Protein AF-A0A920DQ15-F1 (afdb_monomer)

Radius of gyration: 16.79 Å; Cα contacts (8 Å, |Δi|>4): 72; chains: 1; bounding box: 41×23×42 Å

Secondary structure (DSSP, 8-state):
-TT-TT--HHHHHHHHHHHTT-STTPPPTT----HHHHHHHH-TT-HHHHHH-GGGTTS-TTTTTS-SSGGGGTPPPPSS-HHHHHHHHHHHHHHHT-

Solvent-accessible surface area (backbone atoms only — not comparable to full-atom values): 6048 Å² total; per-residue (Å²): 105,96,84,48,96,82,58,43,71,68,64,51,52,50,52,53,26,24,76,68,40,72,40,86,92,28,49,59,75,80,70,71,82,55,66,47,64,50,40,49,72,78,35,67,71,37,60,65,53,32,71,77,39,62,59,49,54,85,50,53,62,94,32,61,64,68,52,92,66,28,60,84,47,73,38,76,71,79,92,64,57,72,69,61,53,49,50,51,55,40,52,57,55,53,63,73,72,108

Mean predicted aligned error: 3.38 Å

pLDDT: mean 95.41, std 6.17, range [50.69, 98.56]

Nearest PDB structures (foldseek):
  1dnp-assembly2_B  TM=9.423E-01  e=1.262E-06  Escherichia coli
  6k8k-assembly2_B  TM=8.694E-01  e=2.694E-04  Arabidopsis thaliana
  6k8k-assembly4_G  TM=8.451E-01  e=2.105E-04  Arabidopsis thaliana
  6k8i-assembly1_B  TM=8.406E-01  e=2.694E-04  Arabidopsis thaliana
  6k8k-assembly3_D  TM=8.111E-01  e=1.861E-04  Arabidopsis thaliana

Foldseek 3Di:
DVPDPPDDPVVVVQVVCLDCVNDDVHDHQLPDDDQLVVCCVPVVQCPVVCVVVVLCVVPHSVQSSPNPCSVVSVGDHDPDDRVVVSVVSVVVVVVVVD

Sequence (98 aa):
MEHLVDGDLASNNGGWQWSASTGTDAAPYFRIMNPETQSMRFDPEGKYIKKWIPELKDCPISQIHMPENPEQYGYPKAMVDLKESRKKAIDVFSEIKG

Structure (mmCIF, N/CA/C/O backbone):
data_AF-A0A920DQ15-F1
#
_entry.id   AF-A0A920DQ15-F1
#
loop_
_atom_site.group_PDB
_atom_site.id
_atom_site.type_symbol
_atom_site.label_atom_id
_atom_site.label_alt_id
_atom_site.label_comp_id
_atom_site.label_asym_id
_atom_site.label_entity_id
_atom_site.label_seq_id
_atom_site.pdbx_PDB_ins_code
_atom_site.Cartn_x
_atom_site.Cartn_y
_atom_site.Cartn_z
_atom_site.occupancy
_atom_site.B_iso_or_equiv
_atom_site.auth_seq_id
_atom_site.auth_comp_id
_atom_site.auth_asym_id
_atom_site.auth_atom_id
_atom_site.pdbx_PDB_model_num
ATOM 1 N N . MET A 1 1 ? -6.611 -8.369 -15.403 1.00 73.75 1 MET A N 1
ATOM 2 C CA . MET A 1 1 ? -7.709 -8.151 -16.371 1.00 73.75 1 MET A CA 1
ATOM 3 C C . MET A 1 1 ? -8.982 -8.883 -15.960 1.00 73.75 1 MET A C 1
ATOM 5 O O . MET A 1 1 ? -10.037 -8.290 -16.066 1.00 73.75 1 MET A O 1
ATOM 9 N N . GLU A 1 2 ? -8.909 -10.107 -15.430 1.00 91.06 2 GLU A N 1
ATOM 10 C CA . GLU A 1 2 ? -10.073 -10.980 -15.156 1.00 91.06 2 GLU A CA 1
ATOM 11 C C . GLU A 1 2 ? -11.147 -10.435 -14.195 1.00 91.06 2 GLU A C 1
ATOM 13 O O . GLU A 1 2 ? -12.289 -10.879 -14.244 1.00 91.06 2 GLU A O 1
ATOM 18 N N . HIS A 1 3 ? -10.801 -9.487 -13.321 1.00 94.50 3 HIS A N 1
ATOM 19 C CA . HIS A 1 3 ? -11.719 -8.954 -12.304 1.00 94.50 3 HIS A CA 1
ATOM 20 C C . HIS A 1 3 ? -12.166 -7.509 -12.559 1.00 94.50 3 HIS A C 1
ATOM 22 O O . HIS A 1 3 ? -12.999 -6.990 -11.820 1.00 94.50 3 HIS A O 1
ATOM 28 N N . LEU A 1 4 ? -11.601 -6.842 -13.569 1.00 96.81 4 LEU A N 1
ATOM 29 C CA . LEU A 1 4 ? -11.896 -5.441 -13.858 1.00 96.81 4 LEU A CA 1
ATOM 30 C C . LEU A 1 4 ? -13.068 -5.365 -14.834 1.00 96.81 4 LEU A C 1
ATOM 32 O O . LEU A 1 4 ? -12.948 -5.793 -15.980 1.00 96.81 4 LEU A O 1
ATOM 36 N N . VAL A 1 5 ? -14.196 -4.808 -14.385 1.00 96.81 5 VAL A N 1
ATOM 37 C CA . VAL A 1 5 ? -15.372 -4.577 -15.245 1.00 96.81 5 VAL A CA 1
ATOM 38 C C . VAL A 1 5 ? -15.067 -3.605 -16.394 1.00 96.81 5 VAL A C 1
ATOM 40 O O . VAL A 1 5 ? -15.681 -3.686 -17.451 1.00 96.81 5 VAL A O 1
ATOM 43 N N . ASP A 1 6 ? -14.089 -2.721 -16.196 1.00 96.81 6 ASP A N 1
ATOM 44 C CA . ASP A 1 6 ? -13.550 -1.750 -17.152 1.00 96.81 6 ASP A CA 1
ATOM 45 C C . ASP A 1 6 ? -12.214 -2.204 -17.76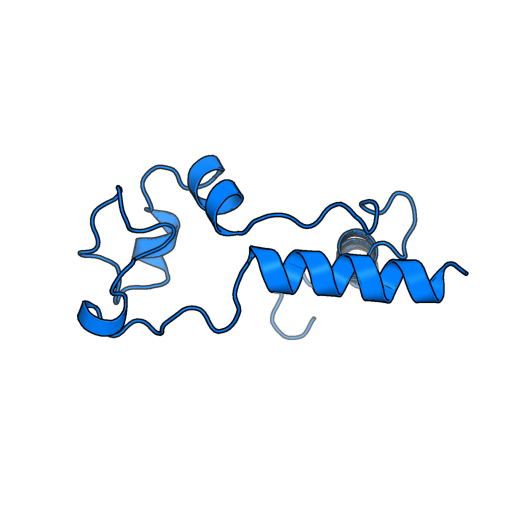9 1.00 96.81 6 ASP A C 1
ATOM 47 O O . ASP A 1 6 ? -11.445 -1.391 -18.281 1.00 96.81 6 ASP A O 1
ATOM 51 N N . GLY A 1 7 ? -11.920 -3.507 -17.709 1.00 95.25 7 GLY A N 1
ATOM 52 C CA . GLY A 1 7 ? -10.668 -4.072 -18.189 1.00 95.25 7 GLY A CA 1
ATOM 53 C C . GLY A 1 7 ? -10.414 -3.769 -19.667 1.00 95.25 7 GLY A C 1
ATOM 54 O O . GLY A 1 7 ? -11.033 -4.358 -20.549 1.00 95.25 7 GLY A O 1
ATOM 55 N N . ASP A 1 8 ? -9.428 -2.915 -19.923 1.00 97.44 8 ASP A N 1
ATOM 56 C CA . ASP A 1 8 ? -8.909 -2.583 -21.249 1.00 97.44 8 ASP A CA 1
ATOM 57 C C . ASP A 1 8 ? -7.399 -2.851 -21.310 1.00 97.44 8 ASP A C 1
ATOM 59 O O . ASP A 1 8 ? -6.660 -2.531 -20.375 1.00 97.44 8 ASP A O 1
ATOM 63 N N . LEU A 1 9 ? -6.924 -3.425 -22.420 1.00 96.75 9 LEU A N 1
ATOM 64 C CA . LEU A 1 9 ? -5.520 -3.805 -22.566 1.00 96.75 9 LEU A CA 1
ATOM 65 C C . LEU A 1 9 ? -4.598 -2.586 -22.512 1.00 96.75 9 LEU A C 1
ATOM 67 O O . LEU A 1 9 ? -3.594 -2.639 -21.804 1.00 96.75 9 LEU A O 1
ATOM 71 N N . ALA A 1 10 ? -4.917 -1.514 -23.241 1.00 96.75 10 ALA A N 1
ATOM 72 C CA . ALA A 1 10 ? -4.042 -0.349 -23.335 1.00 96.75 10 ALA A CA 1
ATOM 73 C C . ALA A 1 10 ? -3.931 0.362 -21.979 1.00 96.75 10 ALA A C 1
ATOM 75 O O . ALA A 1 10 ? -2.828 0.594 -21.481 1.00 96.75 10 ALA A O 1
ATOM 76 N N . SER A 1 11 ? -5.073 0.622 -21.346 1.00 96.94 11 SER A N 1
ATOM 77 C CA . SER A 1 11 ? -5.168 1.318 -20.062 1.00 96.94 11 SER A CA 1
ATOM 78 C C . SER A 1 11 ? -4.551 0.495 -18.931 1.00 96.94 11 SER A C 1
ATOM 80 O O . SER A 1 11 ? -3.742 1.011 -18.157 1.00 96.94 11 SER A O 1
ATOM 82 N N . ASN A 1 12 ? -4.851 -0.808 -18.863 1.00 97.25 12 ASN A N 1
ATOM 83 C CA . ASN A 1 12 ? -4.281 -1.682 -17.842 1.00 97.25 12 ASN A CA 1
ATOM 84 C C . ASN A 1 12 ? -2.770 -1.864 -18.058 1.00 97.25 12 ASN A C 1
ATOM 86 O O . ASN A 1 12 ? -2.002 -1.697 -17.115 1.00 97.25 12 ASN A O 1
ATOM 90 N N . ASN A 1 13 ? -2.312 -2.161 -19.281 1.00 97.56 13 ASN A N 1
ATOM 91 C CA . ASN A 1 13 ? -0.881 -2.321 -19.557 1.00 97.56 13 ASN A CA 1
ATOM 92 C C . ASN A 1 13 ? -0.095 -1.038 -19.249 1.00 97.56 13 ASN A C 1
ATOM 94 O O . ASN A 1 13 ? 0.926 -1.113 -18.566 1.00 97.56 13 ASN A O 1
ATOM 98 N N . GLY A 1 14 ? -0.604 0.124 -19.665 1.00 97.31 14 GLY A N 1
ATOM 99 C CA . GLY A 1 14 ? -0.011 1.420 -19.342 1.00 97.31 14 GLY A CA 1
ATOM 100 C C . GLY A 1 14 ? 0.074 1.666 -17.833 1.00 97.31 14 GLY A C 1
ATOM 101 O O . GLY A 1 14 ? 1.139 2.017 -17.334 1.00 97.31 14 GLY A O 1
ATOM 102 N N . GLY A 1 15 ? -1.002 1.403 -17.083 1.00 97.12 15 GLY A N 1
ATOM 103 C CA . GLY A 1 15 ? -1.018 1.550 -15.622 1.00 97.12 15 GLY A CA 1
ATOM 104 C C . GLY A 1 15 ? -0.023 0.633 -14.899 1.00 97.12 15 GLY A C 1
ATOM 105 O O . GLY A 1 15 ? 0.673 1.070 -13.974 1.00 97.12 15 GLY A O 1
ATOM 106 N N . TRP A 1 16 ? 0.105 -0.618 -15.353 1.00 97.75 16 TRP A N 1
ATOM 107 C CA . TRP A 1 16 ? 1.106 -1.556 -14.835 1.00 97.75 16 TRP A CA 1
ATOM 108 C C . TRP A 1 16 ? 2.533 -1.082 -15.126 1.00 97.75 16 TRP A C 1
ATOM 110 O O . TRP A 1 16 ? 3.357 -1.047 -14.212 1.00 97.75 16 TRP A O 1
ATOM 120 N N . GLN A 1 17 ? 2.824 -0.662 -16.360 1.00 97.94 17 GLN A N 1
ATOM 121 C CA . GLN A 1 17 ? 4.152 -0.158 -16.725 1.00 97.94 17 GLN A CA 1
ATOM 122 C C . GLN A 1 17 ? 4.505 1.156 -16.014 1.00 97.94 17 GLN A C 1
ATOM 124 O O . GLN A 1 17 ? 5.660 1.361 -15.632 1.00 97.94 17 GLN A O 1
ATOM 129 N N . TRP A 1 18 ? 3.521 2.036 -15.801 1.00 97.62 18 TRP A N 1
ATOM 130 C CA . TRP A 1 18 ? 3.703 3.281 -15.059 1.00 97.62 18 TRP A CA 1
ATOM 131 C C . TRP A 1 18 ? 4.090 3.014 -13.602 1.00 97.62 18 TRP A C 1
ATOM 133 O O . TRP A 1 18 ? 5.029 3.628 -13.092 1.00 97.62 18 TRP A O 1
ATOM 143 N N . SER A 1 19 ? 3.405 2.064 -12.956 1.00 96.88 19 SER A N 1
ATOM 144 C CA . SER A 1 19 ? 3.658 1.680 -11.560 1.00 96.88 19 SER A CA 1
ATOM 145 C C . SER A 1 19 ? 4.987 0.938 -11.387 1.00 96.88 19 SER A C 1
ATOM 147 O O . SER A 1 19 ? 5.638 1.085 -10.357 1.00 96.88 19 SER A O 1
ATOM 149 N N . ALA A 1 20 ? 5.397 0.159 -12.393 1.00 95.88 20 ALA A N 1
ATOM 150 C CA . ALA A 1 20 ? 6.640 -0.615 -12.398 1.00 95.88 20 ALA A CA 1
ATOM 151 C C . ALA A 1 20 ? 7.869 0.168 -12.896 1.00 95.88 20 ALA A C 1
ATOM 153 O O . ALA A 1 20 ? 8.960 -0.396 -12.960 1.00 95.88 20 ALA A O 1
ATOM 154 N N . SER A 1 21 ? 7.711 1.446 -13.257 1.00 95.88 21 SER A N 1
ATOM 155 C CA . SER A 1 21 ? 8.799 2.301 -13.757 1.00 95.88 21 SER A CA 1
ATOM 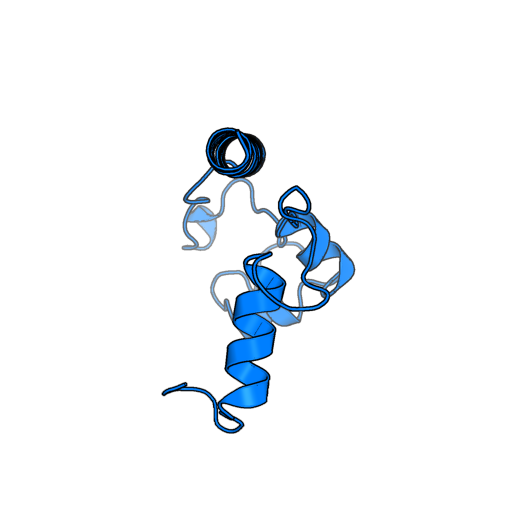156 C C . SER A 1 21 ? 9.418 1.865 -15.093 1.00 95.88 21 SER A C 1
ATOM 158 O O . SER A 1 21 ? 10.572 2.198 -15.364 1.00 95.88 21 SER A O 1
ATOM 160 N N . THR A 1 22 ? 8.678 1.137 -15.934 1.00 95.12 22 THR A N 1
ATOM 161 C CA . THR A 1 22 ? 9.186 0.566 -17.199 1.00 95.12 22 THR A CA 1
ATOM 162 C C . THR A 1 22 ? 8.574 1.169 -18.462 1.00 95.12 22 THR A C 1
ATOM 164 O O . THR A 1 22 ? 9.114 0.962 -19.546 1.00 95.12 22 THR A O 1
ATOM 167 N N . GLY A 1 23 ? 7.469 1.906 -18.339 1.00 93.56 23 GLY A N 1
ATOM 168 C CA . GLY A 1 23 ? 6.737 2.455 -19.484 1.00 93.56 23 GLY A CA 1
ATOM 169 C C . GLY A 1 23 ? 7.104 3.879 -19.875 1.00 93.56 23 GLY A C 1
ATOM 170 O O . GLY A 1 23 ? 7.944 4.538 -19.261 1.00 93.56 23 GLY A O 1
ATOM 171 N N . THR A 1 24 ? 6.407 4.374 -20.895 1.00 94.81 24 THR A N 1
ATOM 172 C CA . THR A 1 24 ? 6.452 5.780 -21.310 1.00 94.81 24 THR A CA 1
ATOM 173 C C . THR A 1 24 ? 5.930 6.678 -20.187 1.00 94.81 24 THR A C 1
ATOM 175 O O . THR A 1 24 ? 4.856 6.422 -19.648 1.00 94.81 24 THR A O 1
ATOM 178 N N . ASP A 1 25 ? 6.702 7.704 -19.816 1.00 94.56 25 ASP A N 1
ATOM 179 C CA . ASP A 1 25 ? 6.389 8.650 -18.730 1.00 94.56 25 ASP A CA 1
ATOM 180 C C . ASP A 1 25 ? 6.021 7.986 -17.389 1.00 94.56 25 ASP A C 1
ATOM 182 O O . ASP A 1 25 ? 5.222 8.494 -16.595 1.00 94.56 25 ASP A O 1
ATOM 186 N N . ALA A 1 26 ? 6.621 6.823 -17.122 1.00 95.38 26 ALA A N 1
ATOM 187 C CA . ALA A 1 26 ? 6.401 6.077 -15.895 1.00 95.38 26 ALA A CA 1
ATOM 188 C C . ALA A 1 26 ? 6.925 6.816 -14.653 1.00 95.38 26 ALA A C 1
ATOM 190 O O . ALA A 1 26 ? 7.845 7.640 -14.714 1.00 95.38 26 ALA A O 1
ATOM 191 N N . ALA A 1 27 ? 6.370 6.481 -13.484 1.00 94.75 27 ALA A N 1
ATOM 192 C CA . ALA A 1 27 ? 6.927 6.945 -12.221 1.00 94.75 27 ALA A CA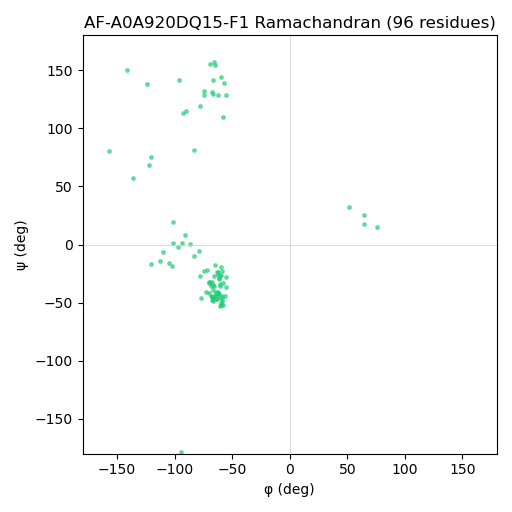 1
ATOM 193 C C . ALA A 1 27 ? 8.402 6.507 -12.112 1.00 94.75 27 ALA A C 1
ATOM 195 O O . ALA A 1 27 ? 8.723 5.373 -12.464 1.00 94.75 27 ALA A O 1
ATOM 196 N N . PRO A 1 28 ? 9.322 7.356 -11.620 1.00 94.69 28 PRO A N 1
ATOM 197 C CA . PRO A 1 28 ? 10.721 6.961 -11.491 1.00 94.69 28 PRO A CA 1
ATOM 198 C C . PRO A 1 28 ? 10.879 5.857 -10.434 1.00 94.69 28 PRO A C 1
ATOM 200 O O . PRO A 1 28 ? 10.255 5.937 -9.382 1.00 94.69 28 PRO A O 1
ATOM 203 N N . TYR A 1 29 ? 11.759 4.878 -10.668 1.00 93.44 29 TYR A N 1
ATOM 204 C CA . TYR A 1 29 ? 11.908 3.672 -9.825 1.00 93.44 29 TYR A CA 1
ATOM 205 C C . TYR A 1 29 ? 12.185 3.937 -8.335 1.00 93.44 29 TYR A C 1
ATOM 207 O O . TYR A 1 29 ? 11.815 3.150 -7.471 1.00 93.44 29 TYR A O 1
ATOM 215 N N . PHE A 1 30 ? 12.815 5.067 -8.005 1.00 93.56 30 PHE A N 1
ATOM 216 C CA . PHE A 1 30 ? 13.075 5.461 -6.617 1.00 93.56 30 PHE A CA 1
ATOM 217 C C . PHE A 1 30 ? 11.845 6.067 -5.912 1.00 93.56 30 PHE A C 1
ATOM 219 O O . PHE A 1 30 ? 11.888 6.351 -4.708 1.00 93.56 30 PHE A O 1
ATOM 226 N N . ARG A 1 31 ? 10.738 6.285 -6.636 1.00 95.75 31 ARG A N 1
ATOM 227 C CA . ARG A 1 31 ? 9.452 6.734 -6.093 1.00 95.75 31 ARG A CA 1
ATOM 228 C C . ARG A 1 31 ? 8.671 5.534 -5.563 1.00 95.75 31 ARG A C 1
ATOM 230 O O . ARG A 1 31 ? 7.752 5.034 -6.197 1.00 95.75 31 ARG A O 1
ATOM 237 N N . ILE A 1 32 ? 9.013 5.131 -4.346 1.00 96.44 32 ILE A N 1
ATOM 238 C CA . ILE A 1 32 ? 8.248 4.146 -3.579 1.00 96.44 32 ILE A CA 1
ATOM 239 C C . ILE A 1 32 ? 7.242 4.888 -2.700 1.00 96.44 32 ILE A C 1
ATOM 241 O O . ILE A 1 32 ? 7.632 5.619 -1.785 1.00 96.44 32 ILE A O 1
ATOM 245 N N . MET A 1 33 ? 5.953 4.726 -2.994 1.00 96.00 33 MET A N 1
ATOM 246 C CA . MET A 1 33 ? 4.880 5.327 -2.202 1.00 96.00 33 MET A CA 1
ATOM 247 C C . MET A 1 33 ? 4.721 4.572 -0.880 1.00 96.00 33 MET A C 1
ATOM 249 O O . MET A 1 33 ? 4.580 3.352 -0.879 1.00 96.00 33 MET A O 1
ATOM 253 N N . ASN A 1 34 ? 4.722 5.291 0.244 1.00 97.06 34 ASN A N 1
ATOM 254 C CA . ASN A 1 34 ? 4.418 4.696 1.543 1.00 97.06 34 ASN A CA 1
ATOM 255 C C . ASN A 1 34 ? 2.883 4.527 1.670 1.00 97.06 34 ASN A C 1
ATOM 257 O O . ASN A 1 34 ? 2.176 5.538 1.630 1.00 97.06 34 ASN A O 1
ATOM 261 N N . PRO A 1 35 ? 2.354 3.297 1.827 1.00 97.25 35 PRO A N 1
ATOM 262 C CA . PRO A 1 35 ? 0.912 3.056 1.906 1.00 97.25 35 PRO A CA 1
ATOM 263 C C . PRO A 1 35 ? 0.242 3.777 3.084 1.00 97.25 35 PRO A C 1
ATOM 265 O O . PRO A 1 35 ? -0.872 4.276 2.932 1.00 97.25 35 PRO A O 1
ATOM 268 N N . GLU A 1 36 ? 0.931 3.920 4.218 1.00 97.31 36 GLU A N 1
ATOM 269 C CA . GLU A 1 36 ? 0.438 4.647 5.390 1.00 97.31 36 GLU A CA 1
ATOM 270 C C . GLU A 1 36 ? 0.170 6.115 5.038 1.00 97.31 36 GLU A C 1
ATOM 272 O O . GLU A 1 36 ? -0.948 6.608 5.195 1.00 97.31 36 GLU A O 1
ATOM 277 N N . THR A 1 37 ? 1.160 6.807 4.463 1.00 97.75 37 THR A N 1
ATOM 278 C CA . THR A 1 37 ? 1.022 8.232 4.126 1.00 97.75 37 THR A CA 1
ATOM 279 C C . THR A 1 37 ? 0.038 8.476 2.987 1.00 97.75 37 THR A C 1
ATOM 281 O O . THR A 1 37 ? -0.653 9.494 2.993 1.00 97.75 37 THR A O 1
ATOM 284 N N . GLN A 1 38 ? -0.073 7.552 2.024 1.00 98.31 38 GLN A N 1
ATOM 285 C CA . GLN A 1 38 ? -1.116 7.627 0.997 1.00 98.31 38 GLN A CA 1
ATOM 286 C C . GLN A 1 38 ? -2.508 7.463 1.614 1.00 98.31 38 GLN A C 1
ATOM 288 O O . GLN A 1 38 ? -3.403 8.244 1.297 1.00 98.31 38 GLN A O 1
ATOM 293 N N . SER A 1 39 ? -2.687 6.498 2.519 1.00 98.06 39 SER A N 1
ATOM 294 C CA . SER A 1 39 ? -3.983 6.267 3.157 1.00 98.06 39 SER A CA 1
ATOM 295 C C . SER A 1 39 ? -4.421 7.458 4.016 1.00 98.06 39 SER A C 1
ATOM 297 O O . SER A 1 39 ? -5.553 7.904 3.871 1.00 98.06 39 SER A O 1
ATOM 299 N N . MET A 1 40 ? -3.520 8.068 4.798 1.00 98.19 40 MET A N 1
ATOM 300 C CA . MET A 1 40 ? -3.821 9.295 5.555 1.00 98.19 40 MET A CA 1
ATOM 301 C C . MET A 1 40 ? -4.212 10.463 4.644 1.00 98.19 40 MET A C 1
ATOM 303 O O . MET A 1 40 ? -5.060 11.280 4.993 1.00 98.19 40 MET A O 1
ATOM 307 N N . ARG A 1 41 ? -3.590 10.561 3.463 1.00 98.38 41 ARG A N 1
ATOM 308 C CA . ARG A 1 41 ? -3.867 11.636 2.506 1.00 98.38 41 ARG A CA 1
ATOM 309 C C . ARG A 1 41 ? -5.223 11.477 1.817 1.00 98.38 41 ARG A C 1
ATOM 311 O O . ARG A 1 41 ? -5.885 12.482 1.574 1.00 98.38 41 ARG A O 1
ATOM 318 N N . PHE A 1 42 ? -5.591 10.255 1.437 1.00 98.50 42 PHE A N 1
ATOM 319 C CA . PHE A 1 42 ? -6.751 9.998 0.573 1.00 98.50 42 PHE A CA 1
ATOM 320 C C . PHE A 1 42 ? -7.971 9.426 1.304 1.00 98.50 42 PHE A C 1
ATOM 322 O O . PHE A 1 42 ? -9.071 9.486 0.763 1.00 98.50 42 PHE A O 1
ATOM 329 N N . ASP A 1 43 ? -7.801 8.925 2.525 1.00 98.50 43 ASP A N 1
ATOM 330 C CA . ASP A 1 43 ? -8.877 8.455 3.402 1.00 98.50 43 ASP A CA 1
ATOM 331 C C . ASP A 1 43 ? -8.667 8.953 4.848 1.00 98.50 43 ASP A C 1
ATOM 333 O O . ASP A 1 43 ? -8.599 8.143 5.763 1.00 98.50 43 ASP A O 1
ATOM 337 N N . PRO A 1 44 ? -8.561 10.272 5.104 1.00 98.06 44 PRO A N 1
ATOM 338 C CA . PRO A 1 44 ? -8.147 10.816 6.410 1.00 98.06 44 PRO A CA 1
ATOM 339 C C . PRO A 1 44 ? -9.044 10.422 7.597 1.00 98.06 44 PRO A C 1
ATOM 341 O O . PRO A 1 44 ? -8.635 10.533 8.748 1.00 98.06 44 PRO A O 1
ATOM 344 N N . GLU A 1 45 ? -10.281 9.995 7.335 1.00 97.81 45 GLU A N 1
ATOM 345 C CA . GLU A 1 45 ? -11.228 9.529 8.356 1.00 97.81 45 GLU A CA 1
ATOM 346 C C . GLU A 1 45 ? -11.322 7.992 8.430 1.00 97.81 45 GLU A C 1
ATOM 348 O O . GLU A 1 45 ? -12.126 7.455 9.196 1.00 97.81 45 GLU A O 1
ATOM 353 N N . GLY A 1 46 ? -10.550 7.269 7.614 1.00 98.06 46 GLY A N 1
ATOM 354 C CA . GLY A 1 46 ? -10.575 5.809 7.526 1.00 98.06 46 GLY A CA 1
ATOM 355 C C . GLY A 1 46 ? -11.903 5.235 7.017 1.00 98.06 46 GLY A C 1
ATOM 356 O O . GLY A 1 46 ? -12.201 4.065 7.254 1.00 98.06 46 GLY A O 1
ATOM 357 N N . LYS A 1 47 ? -12.753 6.043 6.370 1.00 98.31 47 LYS A N 1
ATOM 358 C CA . LYS A 1 47 ? -14.102 5.638 5.940 1.00 98.31 47 LYS A CA 1
ATOM 359 C C . LYS A 1 47 ? -14.037 4.533 4.896 1.00 98.31 47 LYS A C 1
ATOM 361 O O . LYS A 1 47 ? -14.841 3.600 4.943 1.00 98.31 47 LYS A O 1
ATOM 366 N N . TYR A 1 48 ? -13.098 4.637 3.959 1.00 98.50 48 TYR A N 1
ATOM 367 C CA . TYR A 1 48 ? -12.898 3.617 2.938 1.00 98.50 48 TYR A CA 1
ATOM 368 C C . TYR A 1 48 ? -12.356 2.328 3.560 1.00 98.50 48 TYR A C 1
ATOM 370 O O . TYR A 1 48 ? -12.889 1.253 3.281 1.00 98.50 48 TYR A O 1
ATOM 378 N N . ILE A 1 49 ? -11.373 2.437 4.460 1.00 98.44 49 ILE A N 1
ATOM 379 C CA . ILE A 1 49 ? -10.817 1.284 5.184 1.00 98.44 49 ILE A CA 1
ATOM 380 C C . ILE A 1 49 ? -11.916 0.555 5.966 1.00 98.44 49 ILE A C 1
ATOM 382 O O . ILE A 1 49 ? -12.110 -0.637 5.755 1.00 98.44 49 ILE A O 1
ATOM 386 N N . LYS A 1 50 ? -12.711 1.253 6.789 1.00 98.12 50 LYS A N 1
ATOM 387 C CA . LYS A 1 50 ? -13.789 0.630 7.588 1.00 98.12 50 LYS A CA 1
ATOM 388 C C . LYS A 1 50 ? -14.870 -0.036 6.743 1.00 98.12 50 LYS A C 1
ATOM 390 O O . LYS A 1 50 ? -15.501 -0.989 7.193 1.00 98.12 50 LYS A O 1
ATOM 395 N N . LYS A 1 51 ? -15.113 0.478 5.535 1.00 98.38 51 LYS A N 1
ATOM 396 C CA . LYS A 1 51 ? -16.093 -0.092 4.608 1.00 98.38 51 LYS A CA 1
ATOM 397 C C . LYS A 1 51 ? -15.638 -1.442 4.053 1.00 98.38 51 LYS A C 1
ATOM 399 O O . LYS A 1 51 ? -16.470 -2.332 3.904 1.00 98.38 51 LYS A O 1
ATOM 404 N N . TRP A 1 52 ? -14.358 -1.572 3.709 1.00 98.56 52 TRP A N 1
ATOM 405 C CA . TRP A 1 52 ? -13.829 -2.745 3.001 1.00 98.56 52 TRP A CA 1
ATOM 406 C C . TRP A 1 52 ? -13.079 -3.734 3.895 1.00 98.56 52 TRP A C 1
ATOM 408 O O . TRP A 1 52 ? -12.936 -4.890 3.513 1.00 98.56 52 TRP A O 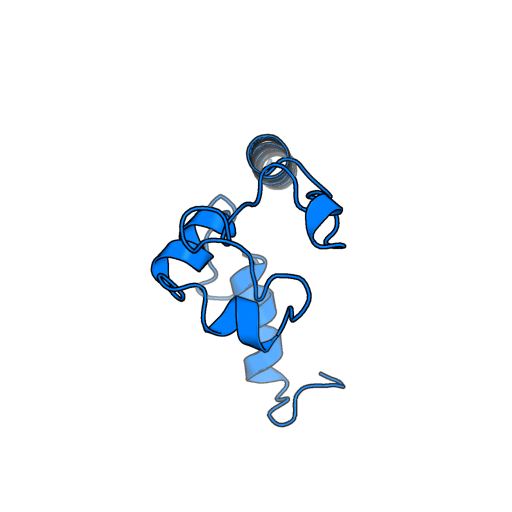1
ATOM 418 N N . ILE A 1 53 ? -12.649 -3.295 5.076 1.00 97.88 53 ILE A N 1
ATOM 419 C CA . ILE A 1 53 ? -11.971 -4.091 6.100 1.00 97.88 53 ILE A CA 1
ATOM 420 C C . ILE A 1 53 ? -12.836 -4.024 7.372 1.00 97.88 53 ILE A C 1
ATOM 422 O O . ILE A 1 53 ? -12.554 -3.234 8.282 1.00 97.88 53 ILE A O 1
ATOM 426 N N . PRO A 1 54 ? -13.966 -4.758 7.415 1.00 97.25 54 PRO A N 1
ATOM 427 C CA . PRO A 1 54 ? -14.958 -4.639 8.484 1.00 97.25 54 PRO A CA 1
ATOM 428 C C . PRO A 1 54 ? -14.411 -5.001 9.871 1.00 97.25 54 PRO A C 1
ATOM 430 O O . PRO A 1 54 ? -14.938 -4.517 10.874 1.00 97.25 54 PRO A O 1
ATOM 433 N N . GLU A 1 55 ? -13.351 -5.802 9.951 1.00 97.56 55 GLU A N 1
ATOM 434 C CA . GLU A 1 55 ? -12.638 -6.104 11.190 1.00 97.56 55 GLU A CA 1
ATOM 435 C C . GLU A 1 55 ? -12.033 -4.844 11.842 1.00 97.56 55 GLU A C 1
ATOM 437 O O . GLU A 1 55 ? -12.008 -4.734 13.065 1.00 97.56 55 GLU A O 1
ATOM 442 N N . LEU A 1 56 ? -11.672 -3.821 11.056 1.00 97.75 56 LEU A N 1
ATOM 443 C CA . LEU A 1 56 ? -11.136 -2.543 11.546 1.00 97.75 56 LEU A CA 1
ATOM 444 C C . LEU A 1 56 ? -12.210 -1.468 11.800 1.00 97.75 56 LEU A C 1
ATOM 446 O O . LEU A 1 56 ? -11.869 -0.316 12.080 1.00 97.75 56 LEU A O 1
ATOM 450 N N . LYS A 1 57 ? -13.510 -1.794 11.736 1.00 97.38 57 LYS A N 1
ATOM 451 C CA . LYS A 1 57 ? -14.599 -0.803 11.897 1.00 97.38 57 LYS A CA 1
ATOM 452 C C . LYS A 1 57 ? -14.517 -0.015 13.217 1.00 97.38 57 LYS A C 1
ATOM 454 O O . LYS A 1 57 ? -14.779 1.191 13.236 1.00 97.38 57 LYS A O 1
ATOM 459 N N . ASP A 1 58 ? -14.099 -0.683 14.292 1.00 96.12 58 ASP A N 1
ATOM 460 C CA . ASP A 1 58 ? -14.005 -0.127 15.646 1.00 96.12 58 ASP A CA 1
ATOM 461 C C . ASP A 1 58 ? -12.599 0.424 15.950 1.00 96.12 58 ASP A C 1
ATOM 463 O O . ASP A 1 58 ? -12.349 0.945 17.037 1.00 96.12 58 ASP A O 1
ATOM 467 N N . CYS A 1 59 ? -11.676 0.364 14.981 1.00 97.38 59 CYS A N 1
ATOM 468 C CA . CYS A 1 59 ? -10.354 0.961 15.110 1.00 97.38 59 CYS A CA 1
ATOM 469 C C . CYS A 1 59 ? -10.466 2.504 15.158 1.00 97.38 59 CYS A C 1
ATOM 471 O O . CYS A 1 59 ? -11.174 3.103 14.326 1.00 97.38 59 CYS A O 1
ATOM 473 N N . PRO A 1 60 ? -9.805 3.178 16.123 1.00 97.25 60 PRO A N 1
ATOM 474 C CA . PRO A 1 60 ? -9.743 4.635 16.173 1.00 97.25 60 PRO A CA 1
ATOM 475 C C . PRO A 1 60 ? -9.096 5.224 14.916 1.00 97.25 60 PRO A C 1
ATOM 477 O O . PRO A 1 60 ? -8.125 4.682 14.392 1.00 97.25 60 PRO A O 1
ATOM 480 N N . ILE A 1 61 ? -9.582 6.384 14.466 1.00 96.75 61 ILE A N 1
ATOM 481 C CA . ILE A 1 61 ? -9.051 7.076 13.273 1.00 96.75 61 ILE A CA 1
ATOM 482 C C . ILE A 1 61 ? -7.551 7.382 13.419 1.00 96.75 61 ILE A C 1
ATOM 484 O O . ILE A 1 61 ? -6.805 7.305 12.453 1.00 96.75 61 ILE A O 1
ATOM 488 N N . SER A 1 62 ? -7.080 7.658 14.637 1.00 96.00 62 SER A N 1
ATOM 489 C CA . SER A 1 62 ? -5.660 7.905 14.912 1.00 96.00 62 SER A CA 1
ATOM 490 C C . SER A 1 62 ? -4.748 6.699 14.664 1.00 96.00 62 SER A C 1
ATOM 492 O O . SER A 1 62 ? -3.540 6.882 14.574 1.00 96.00 62 SER A O 1
ATOM 494 N N . GLN A 1 63 ? -5.300 5.485 14.577 1.00 96.69 63 GLN A N 1
ATOM 495 C CA . GLN A 1 63 ? -4.542 4.237 14.438 1.00 96.69 63 GLN A CA 1
ATOM 496 C C . GLN A 1 63 ? -4.887 3.458 13.165 1.00 96.69 63 GLN A C 1
ATOM 498 O O . GLN A 1 63 ? -4.115 2.598 12.758 1.00 96.69 63 GLN A O 1
ATOM 503 N N . ILE A 1 64 ? -6.014 3.749 12.510 1.00 97.56 64 ILE A N 1
ATOM 504 C CA . ILE A 1 64 ? -6.548 2.929 11.411 1.00 97.56 64 ILE A CA 1
ATOM 505 C C . ILE A 1 64 ? -5.606 2.775 10.207 1.00 97.56 64 ILE A C 1
ATOM 507 O O . ILE A 1 64 ? -5.675 1.777 9.496 1.00 97.56 64 ILE A O 1
ATOM 511 N N . HIS A 1 65 ? -4.716 3.743 9.990 1.00 97.75 65 HIS A N 1
ATOM 512 C CA . HIS A 1 65 ? -3.771 3.759 8.870 1.00 97.75 65 HIS A CA 1
ATOM 513 C C . HIS A 1 65 ? -2.559 2.839 9.069 1.00 97.75 65 HIS A C 1
ATOM 515 O O . HIS A 1 65 ? -1.987 2.358 8.091 1.00 97.75 65 HIS A O 1
ATOM 521 N N . MET A 1 66 ? -2.184 2.592 10.325 1.00 96.75 66 MET A N 1
ATOM 522 C CA . MET A 1 66 ? -1.115 1.679 10.725 1.00 96.75 66 MET A CA 1
ATOM 523 C C . MET A 1 66 ? -1.361 1.238 12.178 1.00 96.75 66 MET A C 1
ATOM 525 O O . MET A 1 66 ? -0.781 1.805 13.106 1.00 96.75 66 MET A O 1
ATOM 529 N N . PRO A 1 67 ? -2.259 0.264 12.415 1.00 95.44 67 PRO A N 1
ATOM 530 C CA . PRO A 1 67 ? -2.567 -0.160 13.774 1.00 95.44 67 PRO A CA 1
ATOM 531 C C . PRO A 1 67 ? -1.350 -0.841 14.407 1.00 95.44 67 PRO A C 1
ATOM 533 O O . PRO A 1 67 ? -0.800 -1.774 13.828 1.00 95.44 67 PRO A O 1
ATOM 536 N N . GLU A 1 68 ? -0.956 -0.425 15.612 1.00 93.25 68 GLU A N 1
ATOM 537 C CA . GLU A 1 68 ? 0.179 -1.032 16.332 1.00 93.25 68 GLU A CA 1
ATOM 538 C C . GLU A 1 68 ? -0.109 -2.484 16.746 1.00 93.25 68 GLU A C 1
ATOM 540 O O . GLU A 1 68 ? 0.749 -3.357 16.641 1.00 93.25 68 GLU A O 1
ATOM 545 N N . ASN A 1 69 ? -1.349 -2.752 17.170 1.00 95.00 69 ASN A N 1
ATOM 546 C CA . ASN A 1 69 ? -1.817 -4.067 17.611 1.00 95.00 69 ASN A CA 1
ATOM 547 C C . ASN A 1 69 ? -3.020 -4.514 16.765 1.00 95.00 69 ASN A C 1
ATOM 549 O O . ASN A 1 69 ? -4.142 -4.548 17.272 1.00 95.00 69 ASN A O 1
ATOM 553 N N . PRO A 1 70 ? -2.837 -4.825 15.470 1.00 96.19 70 PRO A N 1
ATOM 554 C CA . PRO A 1 70 ? -3.947 -5.141 14.569 1.00 96.19 70 PRO A CA 1
ATOM 555 C C . PRO A 1 70 ? -4.665 -6.444 14.952 1.00 96.19 70 PRO A C 1
ATOM 557 O O . PRO A 1 70 ? -5.870 -6.580 14.743 1.00 96.19 70 PRO A O 1
ATOM 560 N N . GLU A 1 71 ? -3.951 -7.365 15.602 1.00 97.12 71 GLU A N 1
ATOM 561 C CA . GLU A 1 71 ? -4.473 -8.665 16.034 1.00 97.12 71 GLU A CA 1
ATOM 562 C C . GLU A 1 71 ? -5.647 -8.534 17.015 1.00 97.12 71 GLU A C 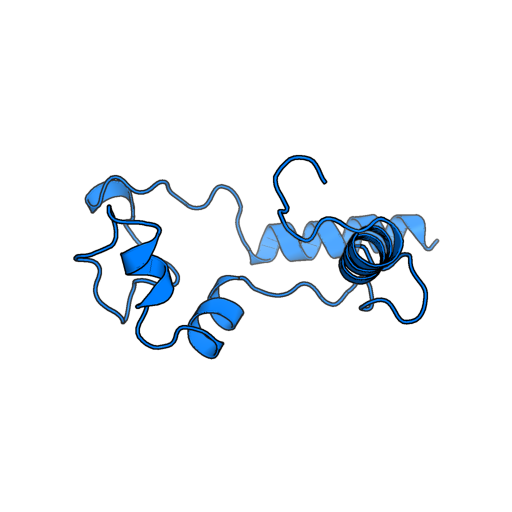1
ATOM 564 O O . GLU A 1 71 ? -6.521 -9.398 17.028 1.00 97.12 71 GLU A O 1
ATOM 569 N N . GLN A 1 72 ? -5.732 -7.433 17.780 1.00 97.12 72 GLN A N 1
ATOM 570 C CA . GLN A 1 72 ? -6.865 -7.172 18.682 1.00 97.12 72 GLN A CA 1
ATOM 571 C C . GLN A 1 72 ? -8.198 -7.021 17.928 1.00 97.12 72 GLN A C 1
ATOM 573 O O . GLN A 1 72 ? -9.263 -7.233 18.499 1.00 97.12 72 GLN A O 1
ATOM 578 N N . TYR A 1 73 ? -8.127 -6.652 16.647 1.00 96.62 73 TYR A N 1
ATOM 579 C CA . TYR A 1 73 ? -9.266 -6.515 15.748 1.00 96.62 73 TYR A CA 1
ATOM 580 C C . TYR A 1 73 ? 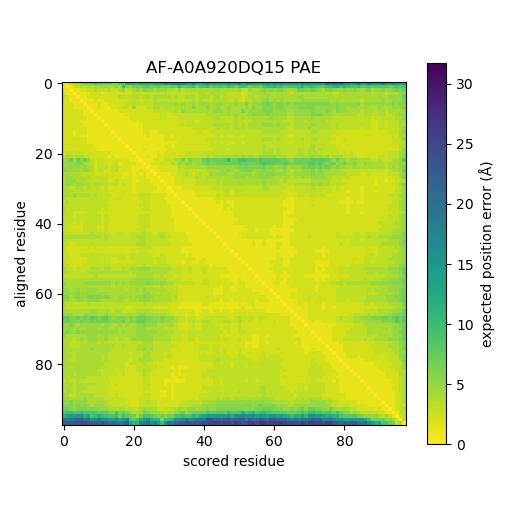-9.476 -7.769 14.887 1.00 96.62 73 TYR A C 1
ATOM 582 O O . TYR A 1 73 ? -10.405 -7.807 14.095 1.00 96.62 73 TYR A O 1
ATOM 590 N N . GLY A 1 74 ? -8.621 -8.792 15.006 1.00 97.06 74 GLY A N 1
ATOM 591 C CA . GLY A 1 74 ? -8.581 -9.913 14.062 1.00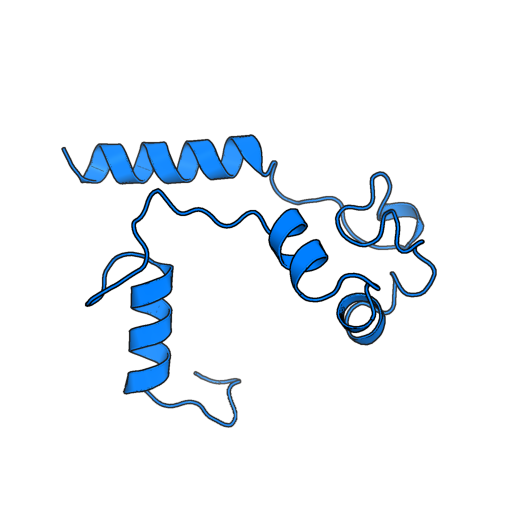 97.06 74 GLY A CA 1
ATOM 592 C C . GLY A 1 74 ? -7.917 -9.568 12.723 1.00 97.06 74 GLY A C 1
ATOM 593 O O . GLY A 1 74 ? -8.060 -10.327 11.768 1.00 97.06 74 GLY A O 1
ATOM 594 N N . TYR A 1 75 ? -7.188 -8.448 12.648 1.00 97.81 75 TYR A N 1
ATOM 595 C CA . TYR A 1 75 ? -6.460 -8.009 11.456 1.00 97.81 75 TYR A CA 1
ATOM 596 C C . TYR A 1 75 ? -4.982 -8.446 11.531 1.00 97.81 75 TYR A C 1
ATOM 598 O O . TYR A 1 75 ? -4.390 -8.423 12.617 1.00 97.81 75 TYR A O 1
ATOM 606 N N . PRO A 1 76 ? -4.347 -8.865 10.420 1.00 97.38 76 PRO A N 1
ATOM 607 C CA . PRO A 1 76 ? -2.961 -9.323 10.443 1.00 97.38 76 PRO A CA 1
ATOM 608 C C . PRO A 1 76 ? -1.959 -8.192 10.712 1.00 97.38 76 PRO A C 1
ATOM 610 O O . PRO A 1 76 ? -2.183 -7.025 10.388 1.00 97.38 76 PRO A O 1
ATOM 613 N N . LYS A 1 77 ? -0.793 -8.566 11.254 1.00 96.56 77 LYS A N 1
ATOM 614 C CA . LYS A 1 77 ? 0.394 -7.699 11.288 1.00 96.56 77 LYS A CA 1
ATOM 615 C C . LYS A 1 77 ? 0.900 -7.413 9.871 1.00 96.56 77 LYS A C 1
ATOM 617 O O . LYS A 1 77 ? 0.714 -8.219 8.959 1.00 96.56 77 LYS A O 1
ATOM 622 N N . ALA A 1 78 ? 1.583 -6.280 9.702 1.00 95.94 78 ALA A N 1
ATOM 623 C CA . ALA A 1 78 ? 2.237 -5.943 8.443 1.00 95.94 78 ALA A CA 1
ATOM 624 C C . ALA A 1 78 ? 3.212 -7.058 8.024 1.00 95.94 78 ALA A C 1
ATOM 626 O O . ALA A 1 78 ? 4.056 -7.487 8.809 1.00 95.94 78 ALA A O 1
ATOM 627 N N . MET A 1 79 ? 3.093 -7.527 6.779 1.00 96.44 79 MET A N 1
ATOM 628 C CA . MET A 1 79 ? 3.918 -8.628 6.260 1.00 96.44 79 MET A CA 1
ATOM 629 C C . MET A 1 79 ? 5.379 -8.227 6.016 1.00 96.44 79 MET A C 1
ATOM 631 O O . MET A 1 79 ? 6.250 -9.088 5.936 1.00 96.44 79 MET A O 1
ATOM 635 N N . VAL A 1 80 ? 5.642 -6.929 5.854 1.00 96.88 80 VAL A N 1
ATOM 636 C CA . VAL A 1 80 ? 6.970 -6.368 5.594 1.00 96.88 80 VAL A CA 1
ATOM 637 C C . VAL A 1 80 ? 7.135 -5.057 6.350 1.00 96.88 80 VAL A C 1
ATOM 639 O O . VAL A 1 80 ? 6.170 -4.311 6.522 1.00 96.88 80 VAL A O 1
ATOM 642 N N . ASP A 1 81 ? 8.368 -4.741 6.737 1.00 97.00 81 ASP A N 1
ATOM 643 C CA . ASP A 1 81 ? 8.715 -3.402 7.205 1.00 97.00 81 ASP A CA 1
ATOM 644 C C . ASP A 1 81 ? 8.783 -2.423 6.020 1.00 97.00 81 ASP A C 1
ATOM 646 O O . ASP A 1 81 ? 9.391 -2.706 4.979 1.00 97.00 81 ASP A O 1
ATOM 650 N N . LEU A 1 82 ? 8.152 -1.253 6.152 1.00 95.75 82 LEU A N 1
ATOM 651 C CA . LEU A 1 82 ? 8.042 -0.280 5.058 1.00 95.75 82 LEU A CA 1
ATOM 652 C C . LEU A 1 82 ? 9.378 0.386 4.708 1.00 95.75 82 LEU A C 1
ATOM 654 O O . LEU A 1 82 ? 9.616 0.735 3.549 1.00 95.75 82 LEU A O 1
ATOM 658 N N . LYS A 1 83 ? 10.263 0.574 5.689 1.00 96.44 83 LYS A N 1
ATOM 659 C CA . LYS A 1 83 ? 11.565 1.213 5.486 1.00 96.44 83 LYS A CA 1
ATOM 660 C C . LYS A 1 83 ? 12.540 0.243 4.823 1.00 96.44 83 LYS A C 1
ATOM 662 O O . LYS A 1 83 ? 13.207 0.618 3.855 1.00 96.44 83 LYS A O 1
ATOM 667 N N . GLU A 1 84 ? 12.599 -0.992 5.308 1.00 97.88 84 GLU A N 1
ATOM 668 C CA . GLU A 1 84 ? 13.445 -2.053 4.763 1.00 97.88 84 GLU A CA 1
ATOM 669 C C . GLU A 1 84 ? 13.005 -2.462 3.358 1.00 97.88 84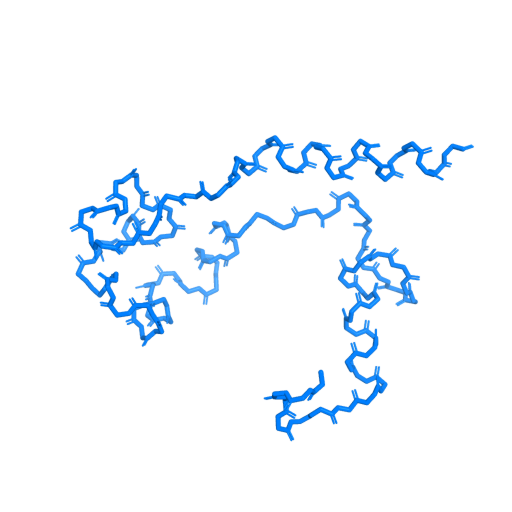 GLU A C 1
ATOM 671 O O . GLU A 1 84 ? 13.838 -2.525 2.452 1.00 97.88 84 GLU A O 1
ATOM 676 N N . SER A 1 85 ? 11.702 -2.671 3.139 1.00 97.38 85 SER A N 1
ATOM 677 C CA . SER A 1 85 ? 11.169 -3.038 1.819 1.00 97.38 85 SER A CA 1
ATOM 678 C C . SER A 1 85 ? 11.419 -1.948 0.777 1.00 97.38 85 SER A C 1
ATOM 680 O O . SER A 1 85 ? 11.864 -2.251 -0.333 1.00 97.38 85 SER A O 1
ATOM 682 N N . ARG A 1 86 ? 11.243 -0.670 1.148 1.00 97.31 86 ARG A N 1
ATOM 683 C CA . ARG A 1 86 ? 11.612 0.472 0.301 1.00 97.31 86 ARG A CA 1
ATOM 684 C C . ARG A 1 86 ? 13.095 0.458 -0.054 1.00 97.31 86 ARG A C 1
ATOM 686 O O . ARG A 1 86 ? 13.432 0.648 -1.220 1.00 97.31 86 ARG A O 1
ATOM 693 N N . LYS A 1 87 ? 13.978 0.278 0.935 1.00 97.31 87 LYS A N 1
ATOM 694 C CA . LYS A 1 87 ? 15.429 0.240 0.701 1.00 97.31 87 LYS A CA 1
ATOM 695 C C . LYS A 1 87 ? 15.783 -0.890 -0.266 1.00 97.31 87 LYS A C 1
ATOM 697 O O . LYS A 1 87 ? 16.421 -0.634 -1.278 1.00 97.31 87 LYS A O 1
ATOM 702 N N . LYS A 1 88 ? 15.285 -2.101 -0.004 1.00 96.88 88 LYS A N 1
ATOM 703 C CA . LYS A 1 88 ? 15.517 -3.277 -0.848 1.00 96.88 88 LYS A CA 1
ATOM 704 C C . LYS A 1 88 ? 15.074 -3.051 -2.295 1.00 96.88 88 LYS A C 1
ATOM 706 O O . LYS A 1 88 ? 15.810 -3.404 -3.208 1.00 96.88 88 LYS A O 1
ATOM 711 N N . ALA A 1 89 ? 13.899 -2.454 -2.511 1.00 95.25 89 ALA A N 1
ATOM 712 C CA . ALA A 1 89 ? 13.400 -2.170 -3.856 1.00 95.25 89 ALA A CA 1
ATOM 713 C C . ALA A 1 89 ? 14.325 -1.215 -4.631 1.00 95.25 89 ALA A C 1
ATOM 715 O O . ALA A 1 89 ? 14.611 -1.451 -5.803 1.00 95.25 89 ALA A O 1
ATOM 716 N N . ILE A 1 90 ? 14.818 -0.163 -3.970 1.00 95.56 90 ILE A N 1
ATOM 717 C CA . ILE A 1 90 ? 15.741 0.806 -4.576 1.00 95.56 90 ILE A CA 1
ATOM 718 C C . ILE A 1 90 ? 17.095 0.159 -4.878 1.00 95.56 90 ILE A C 1
ATOM 720 O O . ILE A 1 90 ? 17.612 0.356 -5.976 1.00 95.56 90 ILE A O 1
ATOM 724 N N . ASP A 1 91 ? 17.638 -0.613 -3.933 1.00 95.81 91 ASP A N 1
ATOM 725 C CA . ASP A 1 91 ? 18.937 -1.277 -4.074 1.00 95.81 91 ASP A CA 1
ATOM 726 C C . ASP A 1 91 ? 18.923 -2.233 -5.279 1.00 95.81 91 ASP A C 1
ATOM 728 O O . ASP A 1 91 ? 19.725 -2.071 -6.197 1.00 95.81 91 ASP A O 1
ATOM 732 N N . VAL A 1 92 ? 17.932 -3.132 -5.358 1.00 94.81 92 VAL A N 1
ATOM 733 C CA . VAL A 1 92 ? 17.796 -4.094 -6.470 1.00 94.81 92 VAL A CA 1
ATOM 734 C C . VAL A 1 92 ? 17.672 -3.388 -7.822 1.00 94.81 92 VAL A C 1
ATOM 736 O O . VAL A 1 92 ? 18.326 -3.773 -8.787 1.00 94.81 92 VAL A O 1
ATOM 739 N N . PHE A 1 93 ? 16.863 -2.329 -7.919 1.00 92.25 93 PHE A N 1
ATOM 740 C CA . PHE A 1 93 ? 16.748 -1.580 -9.174 1.00 92.25 93 PHE A CA 1
ATOM 741 C C . PHE A 1 93 ? 18.028 -0.823 -9.539 1.00 92.25 93 PHE A C 1
ATOM 743 O O . PHE A 1 93 ? 18.304 -0.634 -10.724 1.00 92.25 93 PHE A O 1
ATOM 750 N N . SER A 1 94 ? 18.793 -0.361 -8.548 1.00 90.38 94 SER A N 1
ATOM 751 C CA . SER A 1 94 ? 20.060 0.328 -8.793 1.00 90.38 94 SER A CA 1
ATOM 752 C C . SER A 1 94 ? 21.129 -0.611 -9.351 1.00 90.38 94 SER A C 1
ATOM 754 O O . SER A 1 94 ? 21.869 -0.202 -10.240 1.00 90.38 94 SER A O 1
ATOM 756 N N . GLU A 1 95 ? 21.143 -1.873 -8.913 1.00 91.56 95 GLU A N 1
ATOM 757 C CA . GLU A 1 95 ? 22.053 -2.910 -9.416 1.00 91.56 95 GLU A CA 1
ATOM 758 C C . GLU A 1 95 ? 21.775 -3.271 -10.881 1.00 91.56 95 GLU A C 1
ATOM 760 O O . GLU A 1 95 ? 22.705 -3.523 -11.633 1.00 91.56 95 GLU A O 1
ATOM 765 N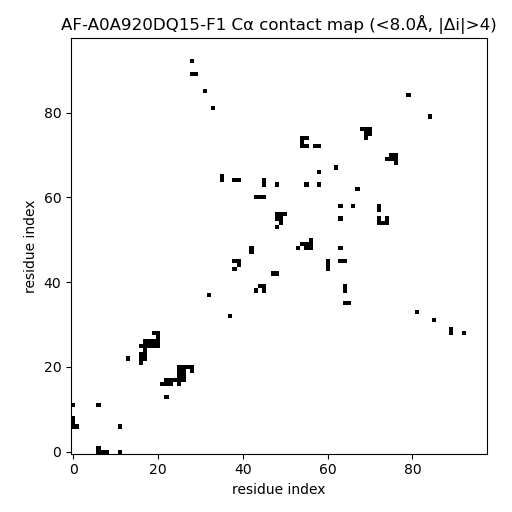 N . ILE A 1 96 ? 20.508 -3.242 -11.309 1.00 86.19 96 ILE A N 1
ATOM 766 C CA . ILE A 1 96 ? 20.106 -3.532 -12.700 1.00 86.19 96 ILE A CA 1
ATOM 767 C C . ILE A 1 96 ? 20.454 -2.375 -13.653 1.00 86.19 96 ILE A C 1
ATOM 769 O O . ILE A 1 96 ? 20.551 -2.569 -14.863 1.00 86.19 96 ILE A O 1
ATOM 773 N N . LYS A 1 97 ? 20.599 -1.152 -13.126 1.00 67.06 97 LYS A N 1
ATOM 774 C CA . LYS A 1 97 ? 20.965 0.033 -13.916 1.00 67.06 97 LYS A CA 1
ATOM 775 C C . LYS A 1 97 ? 22.472 0.179 -14.157 1.00 67.06 97 LYS A C 1
ATOM 777 O O . LYS A 1 97 ? 22.836 1.070 -14.927 1.00 67.06 97 LYS A O 1
ATOM 782 N N . GLY A 1 98 ? 23.306 -0.621 -13.485 1.00 50.69 98 GLY A N 1
ATOM 783 C CA . GLY A 1 98 ? 24.749 -0.723 -13.744 1.00 50.69 98 GLY A CA 1
ATOM 784 C C . GLY A 1 98 ? 25.046 -1.659 -14.904 1.00 50.69 98 GLY A C 1
ATOM 785 O O . GLY A 1 98 ? 26.001 -1.349 -15.648 1.00 50.69 98 GLY A O 1
#